Protein AF-A0A379TEQ8-F1 (afdb_monomer_lite)

Radius of gyration: 13.28 Å; chains: 1; bounding box: 36×18×28 Å

InterPro domains:
  IPR037284 SUF system FeS cluster assembly, SufBD superfamily [SSF101960] (11-53)

Secondary structure (DSSP, 8-state):
----TTHHHHHHHHHHHHHHTTTS--HHHHHHHHHHHHH----TTSGGGSSS--

Foldseek 3Di:
DDDPPCQVVVLVVVVVVCVVVVPPDDPVNVVVNVVCVVVTDDDCPDPVCVPPDD

Organism: NCBI:txid59203

pLDDT: mean 78.98, std 13.09, range [41.38, 92.31]

Sequence (54 aa):
MAGLPNSSKALQQWRHLFEEQGESRTEEARQHLQQMLRLGLPTRKHEDWKYTPA

Structure (mmCIF, N/CA/C/O backbone):
data_AF-A0A379TEQ8-F1
#
_entry.id   AF-A0A379TEQ8-F1
#
loop_
_atom_site.group_PDB
_atom_site.id
_atom_site.type_symbol
_atom_site.label_atom_id
_atom_site.label_alt_id
_atom_site.label_comp_id
_atom_site.label_asym_id
_atom_site.label_entity_id
_atom_site.label_seq_id
_atom_site.pdbx_PDB_ins_code
_atom_site.Cartn_x
_atom_site.Cartn_y
_atom_site.Cartn_z
_atom_site.occupancy
_atom_site.B_iso_or_equiv
_atom_site.auth_seq_id
_atom_site.auth_comp_id
_atom_site.auth_asym_id
_atom_site.auth_atom_id
_atom_site.pdbx_PDB_model_num
ATOM 1 N N . MET A 1 1 ? 15.499 -3.733 -20.482 1.00 41.38 1 MET A N 1
ATOM 2 C CA . MET A 1 1 ? 14.366 -2.907 -20.011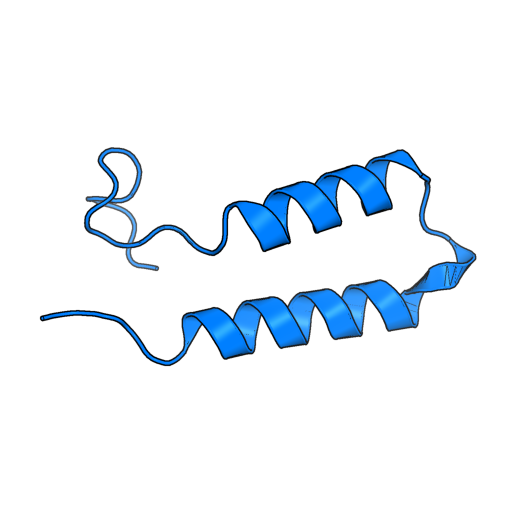 1.00 41.38 1 MET A CA 1
ATOM 3 C C . MET A 1 1 ? 13.752 -3.592 -18.796 1.00 41.38 1 MET A C 1
ATOM 5 O O . MET A 1 1 ? 13.158 -4.644 -18.958 1.00 41.38 1 MET A O 1
ATOM 9 N N . ALA A 1 2 ? 13.987 -3.087 -17.582 1.00 43.75 2 ALA A N 1
ATOM 10 C CA . ALA A 1 2 ? 13.544 -3.746 -16.349 1.00 43.75 2 ALA A CA 1
ATOM 11 C C . ALA A 1 2 ? 12.163 -3.222 -15.921 1.00 43.75 2 ALA A C 1
ATOM 13 O O . ALA A 1 2 ? 12.073 -2.253 -15.171 1.00 43.75 2 ALA A O 1
ATOM 14 N N . GLY A 1 3 ? 11.101 -3.823 -16.457 1.00 48.44 3 GLY A N 1
ATOM 15 C CA . GLY A 1 3 ? 9.759 -3.766 -15.880 1.00 48.44 3 GLY A CA 1
ATOM 16 C C . GLY A 1 3 ? 9.501 -5.110 -15.211 1.00 48.44 3 GLY A C 1
ATOM 17 O O . GLY A 1 3 ? 9.432 -6.123 -15.899 1.00 48.44 3 GLY A O 1
ATOM 18 N N . LEU A 1 4 ? 9.462 -5.144 -13.880 1.00 54.00 4 LEU A N 1
ATOM 19 C CA . LEU A 1 4 ? 9.176 -6.369 -13.135 1.00 54.00 4 LEU A CA 1
ATOM 20 C C . LEU A 1 4 ? 7.700 -6.757 -13.355 1.00 54.00 4 LEU A C 1
ATOM 22 O O . LEU A 1 4 ? 6.830 -5.943 -13.060 1.00 54.00 4 LEU A O 1
ATOM 26 N N . PRO A 1 5 ? 7.390 -7.984 -13.809 1.00 53.22 5 PRO A N 1
ATOM 27 C CA . PRO A 1 5 ? 6.012 -8.430 -14.049 1.00 53.22 5 PRO A CA 1
ATOM 28 C C . PRO A 1 5 ? 5.191 -8.690 -12.766 1.00 53.22 5 PRO A C 1
ATOM 30 O O . PRO A 1 5 ? 4.007 -8.999 -12.852 1.00 53.22 5 PRO A O 1
ATOM 33 N N . ASN A 1 6 ? 5.786 -8.559 -11.573 1.00 57.12 6 ASN A N 1
ATOM 34 C CA . ASN A 1 6 ? 5.156 -8.957 -10.306 1.00 57.12 6 ASN A CA 1
ATOM 35 C C . ASN A 1 6 ? 4.494 -7.820 -9.512 1.00 57.12 6 ASN A C 1
ATOM 37 O O . ASN A 1 6 ? 3.719 -8.106 -8.600 1.00 57.12 6 ASN A O 1
ATOM 41 N N . SER A 1 7 ? 4.745 -6.550 -9.841 1.00 65.19 7 SER A N 1
ATOM 42 C CA . SER A 1 7 ? 4.150 -5.417 -9.112 1.00 65.19 7 SER A CA 1
ATOM 43 C C . SER A 1 7 ? 2.623 -5.389 -9.235 1.00 65.19 7 SER A C 1
ATOM 45 O O . SER A 1 7 ? 1.916 -5.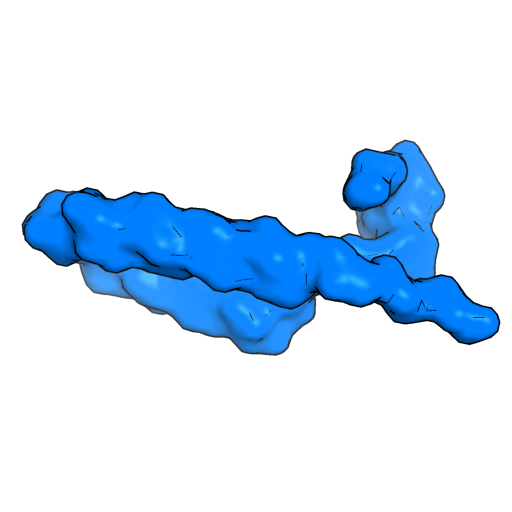154 -8.256 1.00 65.19 7 SER A O 1
ATOM 47 N N . SER A 1 8 ? 2.097 -5.736 -10.411 1.00 70.88 8 SER A N 1
ATOM 48 C CA . SER A 1 8 ? 0.655 -5.845 -10.655 1.00 70.88 8 SER A CA 1
ATOM 49 C C . SER A 1 8 ? -0.014 -6.922 -9.795 1.00 70.88 8 SER A C 1
ATOM 51 O O . SER A 1 8 ? -1.152 -6.741 -9.368 1.00 70.88 8 SER A O 1
ATOM 53 N N . LYS A 1 9 ? 0.696 -8.017 -9.483 1.00 81.81 9 LYS A N 1
ATOM 54 C CA . LYS A 1 9 ? 0.176 -9.103 -8.639 1.00 81.81 9 LYS A CA 1
ATOM 55 C C . LYS A 1 9 ? 0.032 -8.663 -7.180 1.00 81.81 9 LYS A C 1
ATOM 57 O O . LYS A 1 9 ? -0.981 -8.964 -6.556 1.00 81.81 9 LYS A O 1
ATOM 62 N N . ALA A 1 10 ? 1.003 -7.914 -6.656 1.00 83.50 10 ALA A N 1
ATOM 63 C CA . ALA A 1 10 ? 0.947 -7.375 -5.297 1.00 83.50 10 ALA A CA 1
ATOM 64 C C . ALA A 1 10 ? -0.199 -6.361 -5.128 1.00 83.50 10 ALA A C 1
ATOM 66 O O . ALA A 1 10 ? -0.970 -6.458 -4.176 1.00 83.50 10 ALA A O 1
ATOM 67 N N . LEU A 1 11 ? -0.380 -5.450 -6.094 1.00 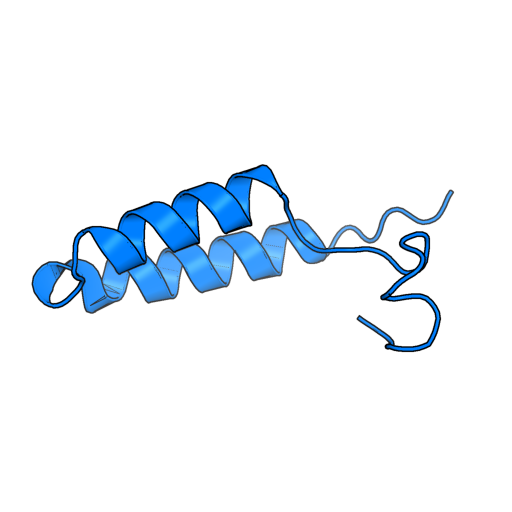86.19 11 LEU A N 1
ATOM 68 C CA . LEU A 1 11 ? -1.490 -4.486 -6.086 1.00 86.19 11 LEU A CA 1
ATOM 69 C C . LEU A 1 11 ? -2.861 -5.174 -6.108 1.00 86.19 11 LEU A C 1
ATOM 71 O O . LEU A 1 11 ? -3.770 -4.771 -5.384 1.00 86.19 11 LEU A O 1
ATOM 75 N N . GLN A 1 12 ? -3.006 -6.231 -6.912 1.00 86.81 12 GLN A N 1
ATOM 76 C CA . GLN A 1 12 ? -4.231 -7.031 -6.952 1.00 86.81 12 GLN A CA 1
ATOM 77 C C . GLN A 1 12 ? -4.492 -7.753 -5.625 1.00 86.81 12 GLN A C 1
ATOM 79 O O . GLN A 1 12 ? -5.626 -7.759 -5.155 1.00 86.81 12 GLN A O 1
ATOM 84 N N . GLN A 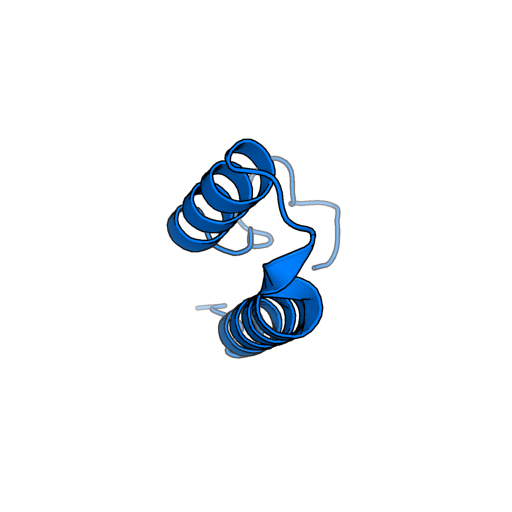1 13 ? -3.457 -8.309 -4.991 1.00 89.06 13 GLN A N 1
ATOM 85 C CA . GLN A 1 13 ? -3.587 -8.958 -3.683 1.00 89.06 13 GLN A CA 1
ATOM 86 C C . GLN A 1 13 ? -3.975 -7.970 -2.580 1.00 89.06 13 GLN A C 1
ATOM 88 O O . GLN A 1 13 ? -4.868 -8.260 -1.789 1.00 89.06 13 GLN A O 1
ATOM 93 N N . TRP A 1 14 ? -3.364 -6.785 -2.539 1.00 88.25 14 TRP A N 1
ATOM 94 C CA . TRP A 1 14 ? -3.736 -5.758 -1.563 1.00 88.25 14 TRP A CA 1
ATOM 95 C C . TRP A 1 14 ? -5.157 -5.257 -1.772 1.00 88.25 14 TRP A C 1
ATOM 97 O O . TRP A 1 14 ? -5.871 -5.059 -0.795 1.00 88.25 14 TRP A O 1
ATOM 107 N N . ARG A 1 15 ? -5.599 -5.114 -3.027 1.00 89.44 15 ARG A N 1
ATOM 108 C CA . ARG A 1 15 ? -6.993 -4.792 -3.338 1.00 89.44 15 ARG A CA 1
ATOM 109 C C . ARG A 1 15 ? -7.954 -5.879 -2.851 1.00 89.44 15 ARG A C 1
ATOM 111 O O . ARG A 1 15 ? -8.968 -5.538 -2.258 1.00 89.44 15 ARG A O 1
ATOM 118 N N . HIS A 1 16 ? -7.630 -7.155 -3.049 1.00 90.19 16 HIS A N 1
ATOM 119 C CA . HIS A 1 16 ? -8.456 -8.265 -2.565 1.00 90.19 16 HIS A CA 1
ATOM 120 C C . HIS A 1 16 ? -8.596 -8.245 -1.038 1.00 90.19 16 HIS A C 1
ATOM 122 O O . HIS A 1 16 ? -9.706 -8.211 -0.521 1.00 90.19 16 HIS A O 1
ATOM 128 N N . LEU A 1 17 ? -7.474 -8.149 -0.315 1.00 89.75 17 LEU A N 1
ATOM 129 C CA . LEU A 1 17 ? -7.467 -7.993 1.147 1.00 89.75 17 LEU A CA 1
ATOM 130 C C . LEU A 1 17 ? -8.204 -6.724 1.589 1.00 89.75 17 LEU A C 1
ATOM 132 O O . LEU A 1 17 ? -8.764 -6.652 2.686 1.00 89.75 17 LEU A O 1
ATOM 136 N N . PHE A 1 18 ? -8.186 -5.689 0.746 1.00 89.50 18 PHE A N 1
ATOM 137 C CA . PHE A 1 18 ? -8.923 -4.472 1.002 1.00 89.50 18 PHE A CA 1
ATOM 138 C C . PHE A 1 18 ? -10.440 -4.732 0.920 1.00 89.50 18 PHE A C 1
ATOM 140 O O . PHE A 1 18 ? -11.179 -4.371 1.834 1.00 89.50 18 PHE A O 1
ATOM 147 N N . GLU A 1 19 ? -10.907 -5.381 -0.135 1.00 87.81 19 GLU A N 1
ATOM 148 C CA . GLU A 1 19 ? -12.328 -5.657 -0.359 1.00 87.81 19 GLU A CA 1
ATOM 149 C C . GLU A 1 19 ? -12.894 -6.694 0.631 1.00 87.81 19 GLU A C 1
ATOM 151 O O . GLU A 1 19 ? -14.021 -6.523 1.090 1.00 87.81 19 GLU A O 1
ATOM 156 N N . GLU A 1 20 ? -12.103 -7.685 1.061 1.00 88.44 20 GLU A N 1
ATOM 157 C CA . GLU A 1 20 ? -12.517 -8.690 2.061 1.00 88.44 20 GLU A CA 1
ATOM 158 C C . GLU A 1 20 ? -12.871 -8.095 3.435 1.00 88.44 20 GLU A C 1
ATOM 160 O O . GLU A 1 20 ? -13.694 -8.652 4.154 1.00 88.44 20 GLU A O 1
ATOM 165 N N . GLN A 1 21 ? -12.296 -6.944 3.801 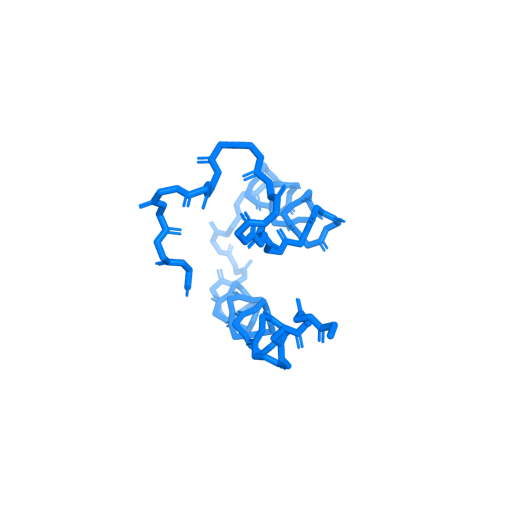1.00 80.38 21 GLN A N 1
ATOM 166 C CA . GLN A 1 21 ? -12.629 -6.217 5.038 1.00 80.38 21 GLN A CA 1
ATOM 167 C C . GLN A 1 21 ? -13.577 -5.025 4.792 1.00 80.38 21 GLN A C 1
ATOM 169 O O . GLN A 1 21 ? -13.626 -4.084 5.584 1.00 80.38 21 GLN A O 1
ATOM 174 N N . GLY A 1 22 ? -14.305 -5.025 3.670 1.00 65.56 22 GLY A N 1
ATOM 175 C CA . GLY A 1 22 ? -14.987 -3.857 3.101 1.00 65.56 22 GLY A CA 1
ATOM 176 C C . GLY A 1 22 ? -16.035 -3.148 3.972 1.00 65.56 22 GLY A C 1
ATOM 177 O O . GLY A 1 22 ? -16.302 -1.970 3.717 1.00 65.56 22 GLY A O 1
ATOM 178 N N . GLU A 1 23 ? -16.585 -3.803 4.999 1.00 68.31 23 GLU A N 1
ATOM 179 C CA . GLU A 1 23 ? -17.611 -3.223 5.884 1.00 68.31 23 GLU A CA 1
ATOM 180 C C . GLU A 1 23 ? -17.053 -2.245 6.933 1.00 68.31 23 GLU A C 1
ATOM 182 O O . GLU A 1 23 ? -17.761 -1.333 7.350 1.00 68.31 23 GLU A O 1
ATOM 187 N N . SER A 1 24 ? -15.781 -2.369 7.330 1.00 75.12 2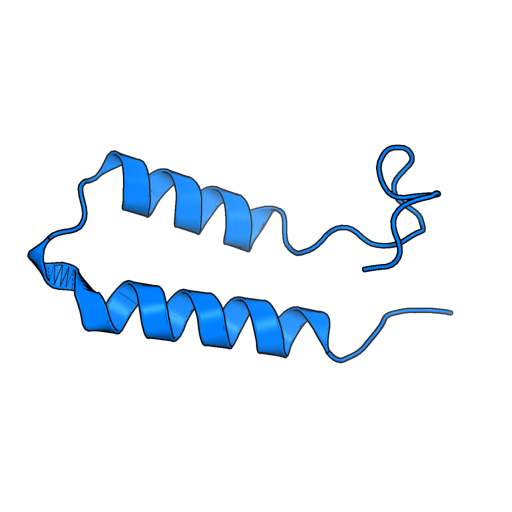4 SER A N 1
ATOM 188 C CA . SER A 1 24 ? -15.164 -1.529 8.376 1.00 75.12 24 SER A CA 1
ATOM 189 C C . SER A 1 24 ? -14.272 -0.406 7.833 1.00 75.12 24 SER A C 1
ATOM 191 O O . SER A 1 24 ? -13.641 0.327 8.596 1.00 75.12 24 SER A O 1
ATOM 193 N N . ARG A 1 25 ? -14.191 -0.257 6.508 1.00 82.69 25 ARG A N 1
ATOM 194 C CA . ARG A 1 25 ? -13.316 0.726 5.861 1.00 82.69 25 ARG A CA 1
ATOM 195 C C . ARG A 1 25 ? -13.965 2.098 5.801 1.00 82.69 25 ARG A C 1
ATOM 197 O O . ARG A 1 25 ? -15.055 2.256 5.252 1.00 82.69 25 ARG A O 1
ATOM 204 N N . THR A 1 26 ? -13.240 3.090 6.303 1.00 89.62 26 THR A N 1
ATOM 205 C CA . THR A 1 26 ? -13.627 4.493 6.179 1.00 89.62 26 THR A CA 1
ATOM 206 C C . THR A 1 26 ? -13.448 4.990 4.746 1.00 89.62 26 THR A C 1
ATOM 208 O O . THR A 1 26 ? -12.781 4.361 3.914 1.00 89.62 26 THR A O 1
ATOM 211 N N . GLU A 1 27 ? -14.052 6.135 4.446 1.00 88.69 27 GLU A N 1
ATOM 212 C CA . GLU A 1 27 ? -13.996 6.719 3.110 1.00 88.69 27 GLU A CA 1
ATOM 213 C C . GLU A 1 27 ? -12.578 7.184 2.752 1.00 88.69 27 GLU A C 1
ATOM 215 O O . GLU A 1 27 ? -12.114 6.986 1.631 1.00 88.69 27 GLU A O 1
ATOM 220 N N . GLU A 1 28 ? -11.826 7.685 3.731 1.00 92.31 28 GLU A N 1
ATOM 221 C CA . GLU A 1 28 ? -10.422 8.068 3.577 1.00 92.31 28 GLU A CA 1
ATOM 222 C C . GLU A 1 28 ? -9.563 6.858 3.189 1.00 92.31 28 GLU A C 1
ATOM 224 O O . GLU A 1 28 ? -8.732 6.944 2.285 1.00 92.31 28 GLU A O 1
ATOM 229 N N . ALA A 1 29 ? -9.797 5.691 3.804 1.00 90.38 29 ALA A N 1
ATOM 230 C CA . ALA A 1 29 ? -9.076 4.467 3.461 1.00 90.38 29 ALA A CA 1
ATOM 231 C C . ALA A 1 29 ? -9.318 4.050 1.998 1.00 90.38 29 ALA A C 1
ATOM 233 O O . ALA A 1 29 ? -8.396 3.582 1.323 1.00 90.38 29 ALA A O 1
ATOM 234 N N . ARG A 1 30 ? -10.542 4.246 1.483 1.00 89.19 30 ARG A N 1
ATOM 235 C CA . ARG A 1 30 ? -10.880 3.990 0.071 1.00 89.19 30 ARG A CA 1
ATOM 236 C C . ARG A 1 30 ? -10.195 4.986 -0.861 1.00 89.19 30 ARG A C 1
ATOM 238 O O . ARG A 1 30 ? -9.654 4.576 -1.890 1.00 89.19 30 ARG A O 1
ATOM 245 N N . GLN A 1 31 ? -10.165 6.266 -0.492 1.00 92.12 31 GLN A N 1
ATOM 246 C CA . GLN A 1 31 ? -9.478 7.310 -1.257 1.00 92.12 31 GLN A CA 1
ATOM 247 C C . GLN A 1 31 ? -7.971 7.040 -1.352 1.00 92.12 31 GLN A C 1
ATOM 249 O O . GLN A 1 31 ? -7.404 7.084 -2.446 1.00 92.12 31 GLN A O 1
ATOM 254 N N . HIS A 1 32 ? -7.333 6.668 -0.239 1.00 91.56 32 HIS A N 1
ATOM 255 C CA . HIS A 1 32 ? -5.914 6.312 -0.223 1.00 91.56 32 HIS A CA 1
ATOM 256 C C . HIS A 1 32 ? -5.612 5.076 -1.074 1.00 91.56 32 HIS A C 1
ATOM 258 O O . HIS A 1 32 ? -4.638 5.087 -1.829 1.00 91.56 32 HIS A O 1
ATOM 264 N N . LEU A 1 33 ? -6.459 4.040 -1.034 1.00 90.00 33 LEU A N 1
ATOM 265 C CA . LEU A 1 33 ? -6.291 2.876 -1.907 1.00 90.00 33 LEU A CA 1
ATOM 266 C C . LEU A 1 33 ? -6.395 3.266 -3.386 1.00 90.00 33 LEU A C 1
ATOM 268 O O . LEU A 1 33 ? -5.560 2.852 -4.189 1.00 90.00 33 LEU A O 1
ATOM 272 N N . GLN A 1 34 ? -7.388 4.077 -3.761 1.00 89.88 34 GLN A N 1
ATOM 273 C CA . GLN A 1 34 ? -7.517 4.546 -5.143 1.00 89.88 34 GLN A CA 1
ATOM 274 C C . GLN A 1 34 ? -6.295 5.350 -5.590 1.00 89.88 34 GLN A C 1
ATOM 276 O O . GLN A 1 34 ? -5.812 5.154 -6.706 1.00 89.88 34 GLN A O 1
ATOM 281 N N . GLN A 1 35 ? -5.772 6.228 -4.732 1.00 91.44 35 GLN A N 1
ATOM 282 C CA . GLN A 1 35 ? -4.559 6.986 -5.024 1.00 91.44 35 GLN A CA 1
ATOM 283 C C . GLN A 1 35 ? -3.352 6.057 -5.208 1.00 91.44 35 GLN A C 1
ATOM 285 O O . GLN A 1 35 ? -2.607 6.206 -6.175 1.00 91.44 35 GLN A O 1
ATOM 290 N N . MET A 1 36 ? -3.196 5.056 -4.342 1.00 88.88 36 MET A N 1
ATOM 291 C CA . MET A 1 36 ? -2.121 4.067 -4.420 1.00 88.88 36 MET A CA 1
ATOM 292 C C . MET A 1 36 ? -2.199 3.228 -5.705 1.00 88.88 36 MET A C 1
ATOM 294 O O . MET A 1 36 ? -1.184 3.006 -6.357 1.00 88.88 36 MET A O 1
ATOM 298 N N . LEU A 1 37 ? -3.399 2.807 -6.122 1.00 86.62 37 LEU A N 1
ATOM 299 C CA . LEU A 1 37 ? -3.604 2.071 -7.376 1.00 86.62 37 LEU A CA 1
ATOM 300 C C . LEU A 1 37 ? -3.307 2.926 -8.616 1.00 86.62 37 LEU A C 1
ATOM 302 O O . LEU A 1 37 ? -2.807 2.401 -9.607 1.00 86.62 37 LEU A O 1
ATOM 306 N N . ARG A 1 38 ? -3.597 4.234 -8.563 1.00 86.75 38 ARG A N 1
ATOM 307 C CA . ARG A 1 38 ? -3.261 5.181 -9.639 1.00 86.75 38 ARG A CA 1
ATOM 308 C C . ARG A 1 38 ? -1.758 5.436 -9.741 1.00 86.75 38 ARG A C 1
ATOM 310 O O . ARG A 1 38 ? -1.247 5.537 -10.850 1.00 86.75 38 ARG A O 1
ATOM 317 N N . LEU A 1 39 ? -1.070 5.554 -8.603 1.00 87.38 39 LEU A N 1
ATOM 318 C CA . LEU A 1 39 ? 0.382 5.762 -8.545 1.00 87.38 39 LEU A CA 1
ATOM 319 C C . LEU A 1 39 ? 1.167 4.483 -8.873 1.00 87.38 39 LEU A C 1
ATOM 321 O O . LEU A 1 39 ? 2.251 4.555 -9.448 1.00 87.38 39 LEU A O 1
ATOM 325 N N . GLY A 1 40 ? 0.608 3.316 -8.548 1.00 86.50 40 GLY A N 1
ATOM 326 C CA . GLY A 1 40 ? 1.255 2.023 -8.728 1.00 86.50 40 GLY A CA 1
ATOM 327 C C . GLY A 1 40 ? 2.389 1.782 -7.730 1.00 86.50 40 GLY A C 1
ATOM 328 O O . GLY A 1 40 ? 2.580 2.531 -6.772 1.00 86.50 40 GLY A O 1
ATOM 329 N N . LEU A 1 41 ? 3.144 0.700 -7.944 1.00 83.44 41 LEU A N 1
ATOM 330 C CA . LEU A 1 41 ? 4.335 0.426 -7.145 1.00 83.44 41 LEU A CA 1
ATOM 331 C C . LEU A 1 41 ? 5.558 1.128 -7.743 1.00 83.44 41 LEU A C 1
ATOM 333 O O . LEU A 1 41 ? 5.793 1.026 -8.953 1.00 83.44 41 LEU A O 1
ATOM 337 N N . PRO A 1 42 ? 6.365 1.793 -6.905 1.00 80.75 42 PRO A N 1
ATOM 338 C CA . PRO A 1 42 ? 7.591 2.422 -7.350 1.00 80.75 42 PRO A CA 1
ATOM 339 C C . PRO A 1 42 ? 8.594 1.366 -7.820 1.00 80.75 42 PRO A C 1
ATOM 341 O O . PRO A 1 42 ? 8.614 0.221 -7.370 1.00 80.75 42 PRO A O 1
ATOM 344 N N . THR A 1 43 ? 9.448 1.764 -8.756 1.00 75.38 43 THR A N 1
ATOM 345 C CA . THR A 1 43 ? 10.523 0.913 -9.283 1.00 75.38 43 THR A CA 1
ATOM 346 C C . THR A 1 43 ? 11.874 1.458 -8.838 1.00 75.38 43 THR A C 1
ATOM 348 O O . THR A 1 43 ? 11.974 2.629 -8.490 1.00 75.38 43 THR A O 1
ATOM 351 N N . ARG A 1 44 ? 12.954 0.672 -8.948 1.00 72.62 44 ARG A N 1
ATOM 352 C CA . ARG A 1 44 ? 14.330 1.142 -8.659 1.00 72.62 44 ARG A CA 1
ATOM 353 C C . ARG A 1 44 ? 14.778 2.362 -9.481 1.00 72.62 44 ARG A C 1
ATOM 355 O O . ARG A 1 44 ? 15.837 2.919 -9.216 1.00 72.62 44 ARG A O 1
ATOM 362 N N . LYS A 1 45 ? 14.018 2.736 -10.517 1.00 72.00 45 LYS A N 1
ATOM 363 C CA . LYS A 1 45 ? 14.244 3.955 -11.303 1.00 72.00 45 LYS A CA 1
ATOM 364 C C . LYS A 1 45 ? 13.694 5.215 -10.625 1.00 72.00 45 LYS A C 1
ATOM 366 O O . LYS A 1 45 ? 14.053 6.302 -11.057 1.00 72.00 45 LYS A O 1
ATOM 371 N N . HIS A 1 46 ? 12.834 5.080 -9.614 1.00 76.81 46 HIS A N 1
ATOM 372 C CA . HIS A 1 46 ? 12.428 6.205 -8.777 1.00 76.81 46 HIS A CA 1
ATOM 373 C C . HIS A 1 46 ? 13.583 6.622 -7.875 1.00 76.81 46 HIS A C 1
ATOM 375 O O . HIS A 1 46 ? 14.222 5.776 -7.249 1.00 76.81 46 HIS A O 1
ATOM 381 N N . GLU A 1 47 ? 13.809 7.931 -7.799 1.00 80.50 47 GLU A N 1
ATOM 382 C CA . GLU A 1 47 ? 14.894 8.544 -7.032 1.00 80.50 47 GLU A CA 1
ATOM 383 C C . GLU A 1 47 ? 14.866 8.109 -5.558 1.00 80.50 47 GLU A C 1
ATOM 385 O O . GLU A 1 47 ? 15.868 7.605 -5.051 1.00 80.50 47 GLU A O 1
ATOM 390 N N . ASP A 1 48 ? 13.683 8.138 -4.935 1.00 82.81 48 ASP A N 1
ATOM 391 C CA . ASP A 1 48 ? 13.477 7.745 -3.532 1.00 82.81 48 ASP A CA 1
ATOM 392 C C . ASP A 1 48 ? 13.580 6.230 -3.277 1.00 82.81 48 ASP A C 1
ATOM 394 O O . ASP A 1 48 ? 13.707 5.786 -2.139 1.00 82.81 48 ASP A O 1
ATOM 398 N N . TRP A 1 49 ? 13.539 5.411 -4.332 1.00 80.94 49 TRP A N 1
ATOM 399 C CA . TRP A 1 49 ? 13.517 3.942 -4.245 1.00 80.94 49 TRP A CA 1
ATOM 400 C C . TRP A 1 49 ? 14.793 3.295 -4.783 1.00 80.94 49 TRP A C 1
ATOM 402 O O . TRP A 1 49 ? 14.882 2.074 -4.920 1.00 80.94 49 TRP A O 1
ATOM 412 N N . LYS A 1 50 ? 15.814 4.104 -5.074 1.00 74.69 50 LYS A N 1
ATOM 413 C CA . LYS A 1 50 ? 17.087 3.651 -5.642 1.00 74.69 50 LYS A CA 1
ATOM 414 C C . LYS A 1 50 ? 17.839 2.672 -4.735 1.00 74.69 50 LYS A C 1
ATOM 416 O O . LYS A 1 50 ? 18.509 1.770 -5.239 1.00 74.69 50 LYS A O 1
ATOM 421 N N . TYR A 1 51 ? 17.720 2.839 -3.417 1.00 83.38 51 TYR A N 1
ATOM 422 C CA . TYR A 1 51 ? 18.440 2.041 -2.413 1.00 83.38 51 TYR A CA 1
ATOM 423 C C . TYR A 1 51 ? 17.548 1.050 -1.660 1.00 83.38 51 TYR A C 1
ATOM 425 O O . TYR A 1 51 ? 18.054 0.252 -0.875 1.00 83.38 51 TYR A O 1
ATOM 433 N N . THR A 1 52 ? 16.243 1.059 -1.934 1.00 75.25 52 THR A N 1
ATOM 434 C CA . THR A 1 52 ? 15.282 0.149 -1.313 1.00 75.25 52 THR A CA 1
ATOM 435 C C . THR A 1 52 ? 14.906 -0.925 -2.328 1.00 75.25 52 THR A C 1
ATOM 437 O O . THR A 1 52 ? 14.201 -0.628 -3.297 1.00 75.25 52 THR A O 1
ATOM 440 N N . PRO A 1 53 ? 15.391 -2.171 -2.180 1.00 66.69 53 PRO A N 1
ATOM 441 C CA . PRO A 1 53 ? 14.974 -3.242 -3.068 1.00 66.69 53 PRO A CA 1
ATOM 442 C C . PRO A 1 53 ? 13.485 -3.542 -2.838 1.00 66.69 53 PRO A C 1
ATOM 444 O O . PRO A 1 53 ? 13.114 -4.067 -1.792 1.00 66.69 53 PRO A O 1
ATOM 447 N N . ALA A 1 54 ? 12.663 -3.162 -3.821 1.00 61.31 54 ALA A N 1
ATOM 448 C CA . ALA A 1 54 ? 11.277 -3.606 -3.981 1.00 61.31 54 ALA A CA 1
ATOM 449 C C . ALA A 1 54 ? 11.194 -5.078 -4.410 1.00 61.31 54 ALA A C 1
ATOM 451 O O . ALA A 1 54 ? 12.151 -5.548 -5.080 1.00 61.31 54 ALA A O 1
#